Protein AF-A0A0N9NDL5-F1 (afdb_monomer_lite)

Sequence (66 aa):
MPRYEIEGRAFLPGETIGVAILLRNAEADGHGEARVFLNAAELPSGCEGVVLFGYDSGTLYYEDPR

Radius of gyration: 14.55 Å; chains: 1; bounding box: 25×33×37 Å

Structure (mmCIF, N/CA/C/O backbone):
data_AF-A0A0N9NDL5-F1
#
_entry.id   AF-A0A0N9NDL5-F1
#
loop_
_atom_site.group_PDB
_atom_site.id
_atom_site.type_symbol
_atom_site.label_atom_id
_atom_site.label_alt_id
_atom_site.label_comp_id
_atom_site.label_asym_id
_atom_site.label_entity_id
_atom_site.label_seq_id
_atom_site.pdbx_PDB_ins_code
_atom_site.Cartn_x
_atom_site.Cartn_y
_atom_site.Cartn_z
_atom_site.occupancy
_atom_site.B_iso_or_equiv
_atom_site.auth_seq_id
_atom_site.auth_comp_id
_atom_site.auth_asym_id
_atom_site.auth_atom_id
_atom_site.pdbx_PDB_model_num
ATOM 1 N N . MET A 1 1 ? -7.430 8.468 15.710 1.00 48.97 1 MET A N 1
ATOM 2 C CA . MET A 1 1 ? -6.781 8.069 14.443 1.00 48.97 1 MET A CA 1
ATOM 3 C C . MET A 1 1 ? -7.794 7.273 13.638 1.00 48.97 1 MET A C 1
ATOM 5 O O . MET A 1 1 ? -8.519 6.511 14.273 1.00 48.97 1 MET A O 1
ATOM 9 N N . PRO A 1 2 ? -7.913 7.466 12.314 1.00 59.72 2 PRO A N 1
ATOM 10 C CA . PRO A 1 2 ? -8.776 6.616 11.498 1.00 59.72 2 PRO A CA 1
ATOM 11 C C . PRO A 1 2 ? -8.279 5.163 11.565 1.00 59.72 2 PRO A C 1
ATOM 13 O O . PRO A 1 2 ? -7.071 4.925 11.563 1.00 59.72 2 PRO A O 1
ATOM 16 N N . ARG A 1 3 ? -9.205 4.208 11.685 1.00 62.22 3 ARG A N 1
ATOM 17 C CA . ARG A 1 3 ? -8.930 2.767 11.644 1.00 62.22 3 ARG A CA 1
ATOM 18 C C . ARG A 1 3 ? -9.323 2.269 10.258 1.00 62.22 3 ARG A C 1
ATOM 20 O O . ARG A 1 3 ? -10.470 2.456 9.870 1.00 62.22 3 ARG A O 1
ATOM 27 N N . TYR A 1 4 ? -8.380 1.654 9.554 1.00 70.31 4 TYR A N 1
ATOM 28 C CA . TYR A 1 4 ? -8.638 0.935 8.309 1.00 70.31 4 TYR A CA 1
ATOM 29 C C . TYR A 1 4 ? -8.805 -0.549 8.649 1.00 70.31 4 TYR A C 1
ATOM 31 O O . TYR A 1 4 ? -7.987 -1.105 9.386 1.00 70.31 4 TYR A O 1
ATOM 39 N N . GLU A 1 5 ? -9.892 -1.156 8.188 1.00 78.75 5 GLU A N 1
ATOM 40 C CA . GLU A 1 5 ? -10.156 -2.591 8.307 1.00 78.75 5 GLU A CA 1
ATOM 41 C C . GLU A 1 5 ? -10.059 -3.202 6.916 1.00 78.75 5 GLU A C 1
ATOM 43 O O . GLU A 1 5 ? -10.638 -2.664 5.978 1.00 78.75 5 GLU A O 1
ATOM 48 N N . ILE A 1 6 ? -9.275 -4.273 6.801 1.00 80.62 6 ILE A N 1
ATOM 49 C CA . ILE A 1 6 ? -8.904 -4.886 5.526 1.00 80.62 6 ILE A CA 1
ATOM 50 C C . ILE A 1 6 ? -9.034 -6.392 5.688 1.00 80.62 6 ILE A C 1
ATOM 52 O O . ILE A 1 6 ? -8.456 -6.974 6.611 1.00 80.62 6 ILE A O 1
ATOM 56 N N . GLU A 1 7 ? -9.783 -7.018 4.785 1.00 85.38 7 GLU A N 1
ATOM 57 C CA . GLU A 1 7 ? -10.042 -8.454 4.791 1.00 85.38 7 GLU A CA 1
ATOM 58 C C . GLU A 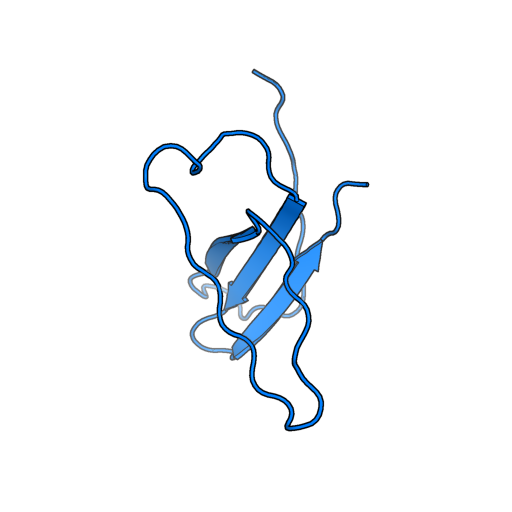1 7 ? -9.404 -9.121 3.571 1.00 85.38 7 GLU A C 1
ATOM 60 O O . GLU A 1 7 ? -9.652 -8.733 2.433 1.00 85.38 7 GLU A O 1
ATOM 65 N N . GLY A 1 8 ? -8.620 -10.175 3.803 1.00 85.75 8 GLY A N 1
ATOM 66 C CA . GLY A 1 8 ? -8.123 -11.061 2.751 1.00 85.75 8 GLY A CA 1
ATOM 67 C C . GLY A 1 8 ? -8.659 -12.482 2.923 1.00 85.75 8 GLY A C 1
ATOM 68 O O . GLY A 1 8 ? -9.025 -12.900 4.023 1.00 85.75 8 GLY A O 1
ATOM 69 N N . ARG A 1 9 ? -8.716 -13.243 1.827 1.00 88.06 9 ARG A N 1
ATOM 70 C CA . ARG A 1 9 ? -9.206 -14.633 1.796 1.00 88.06 9 ARG A CA 1
ATOM 71 C C . ARG A 1 9 ? -8.147 -15.564 1.207 1.00 88.06 9 ARG A C 1
ATOM 73 O O . ARG A 1 9 ? -7.174 -15.102 0.628 1.00 88.06 9 ARG A O 1
ATOM 80 N N . ALA A 1 10 ? -8.399 -16.871 1.313 1.00 90.44 10 ALA A N 1
ATOM 81 C CA . ALA A 1 10 ? -7.560 -17.955 0.781 1.00 90.44 10 ALA A CA 1
ATOM 82 C C . ALA A 1 10 ? -6.217 -18.196 1.501 1.00 90.44 10 ALA A C 1
ATOM 84 O O . ALA A 1 10 ? -5.386 -18.946 1.001 1.00 90.44 10 ALA A O 1
ATOM 85 N N . PHE A 1 11 ? -6.044 -17.651 2.705 1.00 91.75 11 PHE A N 1
ATOM 86 C CA . PHE A 1 11 ? -4.961 -18.046 3.608 1.00 91.75 11 PHE A CA 1
ATOM 87 C C . PHE A 1 11 ? -5.243 -19.399 4.266 1.00 91.75 11 PHE A C 1
ATOM 89 O O . PHE A 1 11 ? -6.404 -19.778 4.470 1.00 91.75 11 PHE A O 1
ATOM 96 N N . LEU A 1 12 ? -4.185 -20.117 4.632 1.00 90.06 12 LEU A N 1
ATOM 97 C CA . LEU A 1 12 ? -4.314 -21.361 5.380 1.00 90.06 12 LEU A CA 1
ATOM 98 C C . LEU A 1 12 ? -4.698 -21.083 6.846 1.00 90.06 12 LEU A C 1
ATOM 100 O O . LEU A 1 12 ? -4.253 -20.094 7.436 1.00 90.06 12 LEU A O 1
ATOM 104 N N . PRO A 1 13 ? -5.499 -21.960 7.484 1.00 89.88 13 PRO A N 1
ATOM 105 C CA . PRO A 1 13 ? -5.787 -21.834 8.908 1.00 89.88 13 PRO A CA 1
ATOM 106 C C . PRO A 1 13 ? -4.501 -21.855 9.748 1.00 89.88 13 PRO A C 1
ATOM 108 O O . PRO A 1 13 ? -3.759 -22.835 9.725 1.00 89.88 13 PRO A O 1
ATOM 111 N N . GLY A 1 14 ? -4.261 -20.788 10.515 1.00 89.06 14 GLY A N 1
ATOM 112 C CA . GLY A 1 14 ? -3.082 -20.651 11.380 1.00 89.06 14 GLY A CA 1
ATOM 113 C C . GLY A 1 14 ? -1.834 -20.063 10.708 1.00 89.06 14 GLY A C 1
ATOM 114 O O . GLY A 1 14 ? -0.806 -19.948 11.370 1.00 89.06 14 GLY A O 1
ATOM 115 N N . GLU A 1 15 ? -1.912 -19.677 9.433 1.00 92.25 15 GLU A N 1
ATOM 116 C CA . GLU A 1 15 ? -0.804 -19.060 8.696 1.00 92.25 15 GLU A CA 1
ATOM 117 C C . GLU A 1 15 ? -0.443 -17.665 9.235 1.00 92.25 15 GLU A C 1
ATOM 119 O O . GLU A 1 15 ? -1.304 -16.885 9.650 1.00 92.25 15 GLU A O 1
ATOM 124 N N . THR A 1 16 ? 0.851 -17.332 9.202 1.00 91.25 16 THR A N 1
ATOM 125 C CA . THR A 1 16 ? 1.327 -15.975 9.506 1.00 91.25 16 THR A CA 1
ATOM 126 C C . THR A 1 16 ? 1.150 -15.075 8.288 1.00 91.25 16 THR A C 1
ATOM 128 O O . THR A 1 16 ? 1.616 -15.409 7.201 1.00 91.25 16 THR A O 1
ATOM 131 N N . ILE A 1 17 ? 0.530 -13.907 8.475 1.00 90.38 17 ILE A N 1
ATOM 132 C CA . ILE A 1 17 ? 0.274 -12.941 7.399 1.00 90.38 17 ILE A CA 1
ATOM 133 C C . ILE A 1 17 ? 1.149 -11.702 7.582 1.00 90.38 17 ILE A C 1
ATOM 135 O O . ILE A 1 17 ? 1.122 -11.056 8.630 1.00 90.38 17 ILE A O 1
ATOM 139 N N . GLY A 1 18 ? 1.916 -11.357 6.548 1.00 85.69 18 GLY A N 1
ATOM 140 C CA . GLY A 1 18 ? 2.612 -10.078 6.459 1.00 85.69 18 GLY A CA 1
ATOM 141 C C . GLY A 1 18 ? 1.675 -8.982 5.957 1.00 85.69 18 GLY A C 1
ATOM 142 O O . GLY A 1 18 ? 0.980 -9.180 4.963 1.00 85.69 18 GLY A O 1
ATOM 143 N N . VAL A 1 19 ? 1.676 -7.823 6.622 1.00 82.50 19 VAL A N 1
ATOM 144 C CA . VAL A 1 19 ? 0.970 -6.616 6.166 1.00 82.50 19 VAL A CA 1
ATOM 145 C C . VA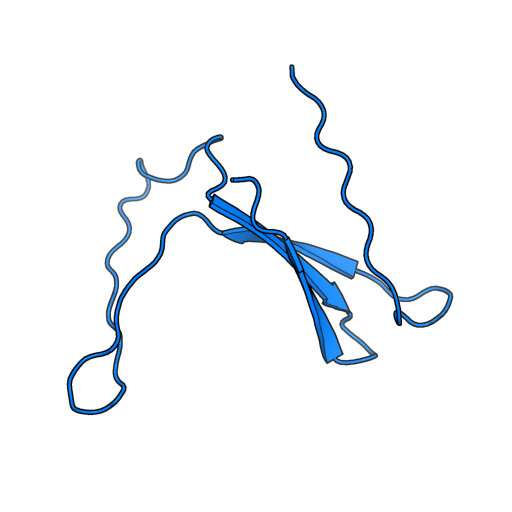L A 1 19 ? 1.999 -5.629 5.632 1.00 82.50 19 VAL A C 1
ATOM 147 O O . VAL A 1 19 ? 2.869 -5.173 6.375 1.00 82.50 19 VAL A O 1
ATOM 150 N N . ALA A 1 20 ? 1.894 -5.296 4.352 1.00 82.69 20 ALA A N 1
ATOM 151 C CA . ALA A 1 20 ? 2.726 -4.304 3.692 1.00 82.69 20 ALA A CA 1
ATOM 152 C C . ALA A 1 20 ? 1.861 -3.141 3.201 1.00 82.69 20 ALA A C 1
ATOM 154 O O . ALA A 1 20 ? 0.752 -3.334 2.715 1.00 82.69 20 ALA A O 1
ATOM 155 N N . ILE A 1 21 ? 2.376 -1.922 3.326 1.00 76.81 21 ILE A N 1
ATOM 156 C CA . ILE A 1 21 ? 1.713 -0.712 2.838 1.00 76.81 21 ILE A CA 1
ATOM 157 C C . ILE A 1 21 ? 2.440 -0.260 1.576 1.00 76.81 21 ILE A C 1
ATOM 159 O O 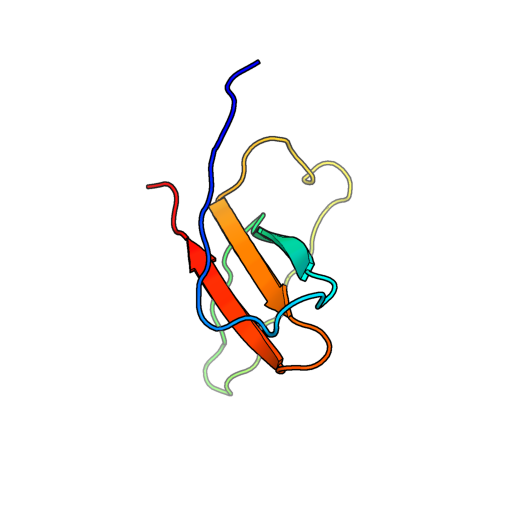. ILE A 1 21 ? 3.655 -0.049 1.608 1.00 76.81 21 ILE A O 1
ATOM 163 N N . LEU A 1 22 ? 1.703 -0.095 0.478 1.00 77.31 22 LEU A N 1
ATOM 164 C CA . LEU A 1 22 ? 2.231 0.545 -0.719 1.00 77.31 22 LEU A CA 1
ATOM 165 C C . LEU A 1 22 ? 2.343 2.042 -0.463 1.00 77.31 22 LEU A C 1
ATOM 167 O O . LEU A 1 22 ? 1.376 2.701 -0.085 1.00 77.31 22 LEU A O 1
ATOM 171 N N . LEU A 1 23 ? 3.553 2.559 -0.640 1.00 73.88 23 LEU A N 1
ATOM 172 C CA . LEU A 1 23 ? 3.862 3.961 -0.388 1.00 73.88 23 LEU A CA 1
ATOM 173 C C . LEU A 1 23 ? 3.814 4.797 -1.664 1.00 73.88 23 LEU A C 1
ATOM 175 O O . LEU A 1 23 ? 3.459 5.966 -1.568 1.00 73.88 23 LEU A O 1
ATOM 179 N N . ARG A 1 24 ? 4.208 4.217 -2.811 1.00 71.19 24 ARG A N 1
ATOM 180 C CA . ARG A 1 24 ? 4.240 4.852 -4.139 1.00 71.19 24 ARG A CA 1
ATOM 181 C C . ARG A 1 24 ? 4.144 3.839 -5.273 1.00 71.19 24 ARG A C 1
ATOM 183 O O . ARG A 1 24 ? 4.618 2.710 -5.137 1.00 71.19 24 ARG A O 1
ATOM 190 N N . ASN A 1 25 ? 3.651 4.305 -6.415 1.00 80.50 25 ASN A N 1
ATOM 191 C CA . ASN A 1 25 ? 3.728 3.626 -7.705 1.00 80.50 25 ASN A CA 1
ATOM 192 C C . ASN A 1 25 ? 4.923 4.116 -8.545 1.00 80.50 25 ASN A C 1
ATOM 194 O O . ASN A 1 25 ? 5.343 5.270 -8.442 1.00 80.50 25 ASN A O 1
ATOM 198 N N . ALA A 1 26 ? 5.446 3.244 -9.409 1.00 82.38 26 ALA A N 1
ATOM 199 C CA . ALA A 1 26 ? 6.429 3.586 -10.432 1.00 82.38 26 ALA A CA 1
ATOM 200 C C . ALA A 1 26 ? 6.184 2.770 -11.702 1.00 82.38 26 ALA A C 1
ATOM 202 O O . ALA A 1 26 ? 5.731 1.628 -11.635 1.00 82.38 26 ALA A O 1
ATOM 203 N N . GLU A 1 27 ? 6.499 3.358 -12.850 1.00 88.25 27 GLU A N 1
ATOM 204 C CA . GLU A 1 27 ? 6.354 2.708 -14.150 1.00 88.25 27 GLU A CA 1
ATOM 205 C C . GLU A 1 27 ? 7.660 2.016 -14.556 1.00 88.25 27 GLU A C 1
ATOM 207 O O . GLU A 1 27 ? 8.756 2.510 -14.275 1.00 88.25 27 GLU A O 1
ATOM 212 N N . ALA A 1 28 ? 7.533 0.863 -15.212 1.00 91.06 28 ALA A N 1
ATOM 213 C CA . ALA A 1 28 ? 8.656 0.187 -15.848 1.00 91.06 28 ALA A CA 1
ATOM 214 C C . ALA A 1 28 ? 8.987 0.852 -17.193 1.00 91.06 28 ALA A C 1
ATOM 216 O O . ALA A 1 28 ? 8.099 1.348 -17.888 1.00 91.06 28 ALA A O 1
ATOM 217 N N . ASP A 1 29 ? 10.263 0.856 -17.565 1.00 88.50 29 ASP A N 1
ATOM 218 C CA . ASP A 1 29 ? 10.726 1.360 -18.851 1.00 88.50 29 ASP A CA 1
ATOM 219 C C . ASP A 1 29 ? 10.403 0.396 -20.013 1.00 88.50 29 ASP A C 1
ATOM 221 O O . ASP A 1 29 ? 9.783 -0.658 -19.846 1.00 88.50 29 ASP A O 1
ATOM 225 N N . GLY A 1 30 ? 10.843 0.747 -21.226 1.00 86.31 30 GLY A N 1
ATOM 226 C CA . GLY A 1 30 ? 10.623 -0.061 -22.432 1.00 86.31 30 GLY A CA 1
ATOM 227 C C . GLY A 1 30 ? 11.289 -1.446 -22.426 1.00 86.31 30 GLY A C 1
ATOM 228 O O . GLY A 1 30 ? 11.054 -2.226 -23.349 1.00 86.31 30 GLY A O 1
ATOM 229 N N . HIS A 1 31 ? 12.100 -1.760 -21.414 1.00 91.19 31 HIS A N 1
ATOM 230 C CA . HIS A 1 31 ? 12.742 -3.057 -21.204 1.00 91.19 31 HIS A CA 1
ATOM 231 C C . HIS A 1 31 ? 12.111 -3.852 -20.053 1.00 91.19 31 HIS A C 1
ATOM 233 O O . HIS A 1 31 ? 12.507 -4.991 -19.812 1.00 91.19 31 HIS A O 1
ATOM 239 N N . GLY A 1 32 ? 11.100 -3.294 -19.380 1.00 85.00 32 GLY A N 1
ATOM 240 C CA . GLY A 1 32 ? 10.471 -3.913 -18.218 1.00 85.00 32 GLY A CA 1
ATOM 241 C C . GLY A 1 32 ? 11.251 -3.693 -16.921 1.00 85.00 32 GLY A C 1
ATOM 242 O O . GLY A 1 32 ? 10.991 -4.387 -15.939 1.00 85.00 32 GLY A O 1
ATOM 243 N N . GLU A 1 33 ? 12.187 -2.743 -16.892 1.00 88.62 33 GLU A N 1
ATOM 244 C CA . GLU A 1 33 ? 12.945 -2.399 -15.693 1.00 88.62 33 GLU A CA 1
ATOM 245 C C . GLU A 1 33 ? 12.332 -1.174 -15.013 1.00 88.62 33 GLU A C 1
ATOM 247 O O . GLU A 1 33 ? 12.028 -0.168 -15.648 1.00 88.62 33 GLU A O 1
ATOM 252 N N . ALA A 1 34 ? 12.157 -1.231 -13.695 1.00 86.19 34 ALA A N 1
ATOM 253 C CA . ALA A 1 34 ? 11.728 -0.084 -12.905 1.00 86.19 34 ALA A CA 1
ATOM 254 C C . ALA A 1 34 ? 12.807 0.246 -11.877 1.00 86.19 34 ALA A C 1
ATOM 256 O O . ALA A 1 34 ? 13.288 -0.628 -11.151 1.00 86.19 34 ALA A O 1
ATOM 257 N N . ARG A 1 35 ? 13.172 1.526 -11.783 1.00 82.94 35 ARG A N 1
ATOM 258 C CA . ARG A 1 35 ? 14.097 2.016 -10.762 1.00 82.94 35 ARG A CA 1
ATOM 259 C C . ARG A 1 35 ? 13.474 3.175 -10.010 1.00 82.94 35 ARG A C 1
ATOM 261 O O . ARG A 1 35 ? 13.140 4.199 -10.595 1.00 82.94 35 ARG A O 1
ATOM 268 N N . VAL A 1 36 ? 13.389 3.024 -8.693 1.00 79.31 36 VAL A N 1
ATOM 269 C CA . VAL A 1 36 ? 12.800 4.021 -7.798 1.00 79.31 36 VAL A CA 1
ATOM 270 C C . VAL A 1 36 ? 13.827 4.422 -6.752 1.00 79.31 36 VAL A C 1
ATOM 272 O O . VAL A 1 36 ? 14.491 3.570 -6.163 1.00 79.31 36 VAL A O 1
ATOM 275 N N . PHE A 1 37 ? 13.956 5.725 -6.517 1.00 78.25 37 PHE A N 1
ATOM 276 C CA . PHE A 1 37 ? 14.692 6.265 -5.381 1.00 78.25 37 PHE A CA 1
ATOM 277 C C . PHE A 1 37 ? 13.676 6.766 -4.363 1.00 78.25 37 PHE A C 1
ATOM 279 O O . PHE A 1 37 ? 12.817 7.575 -4.703 1.00 78.25 37 PHE A O 1
ATOM 286 N N . LEU A 1 38 ? 13.776 6.276 -3.132 1.00 69.00 38 LEU A N 1
ATOM 287 C CA . LEU A 1 38 ? 12.961 6.733 -2.014 1.00 69.00 38 LEU A CA 1
ATOM 288 C C . LEU A 1 38 ? 13.855 7.522 -1.064 1.00 69.00 38 LEU A C 1
ATOM 290 O O . LEU A 1 38 ? 14.922 7.049 -0.667 1.00 69.00 38 LEU A O 1
ATOM 294 N N . ASN A 1 39 ? 13.430 8.719 -0.685 1.00 72.00 39 ASN A N 1
ATOM 295 C CA . ASN A 1 39 ? 14.043 9.450 0.411 1.00 72.00 39 ASN A CA 1
ATOM 296 C C . ASN A 1 39 ? 13.469 8.929 1.742 1.00 72.00 39 ASN A C 1
ATOM 298 O O . ASN A 1 39 ? 12.274 8.681 1.862 1.00 72.00 39 ASN A O 1
ATOM 302 N N . ALA A 1 40 ? 14.306 8.772 2.769 1.00 63.41 40 ALA A N 1
ATOM 303 C CA . ALA A 1 40 ? 13.885 8.280 4.084 1.00 63.41 40 ALA A CA 1
ATOM 304 C C . ALA A 1 40 ? 12.790 9.145 4.745 1.00 63.41 40 ALA A C 1
ATOM 306 O O . ALA A 1 40 ? 12.008 8.644 5.547 1.00 63.41 40 ALA A O 1
ATOM 307 N N . ALA A 1 41 ? 12.707 10.430 4.388 1.00 70.31 41 ALA A N 1
ATOM 308 C CA . ALA A 1 41 ? 11.646 11.335 4.830 1.00 70.31 41 ALA A CA 1
ATOM 309 C C . ALA A 1 41 ? 10.312 11.156 4.070 1.00 70.31 41 ALA A C 1
ATOM 311 O O . ALA A 1 41 ? 9.295 11.696 4.493 1.00 70.31 41 ALA A O 1
ATOM 312 N N . GLU A 1 42 ? 10.306 10.416 2.954 1.00 60.81 42 GLU A N 1
ATOM 313 C CA . GLU A 1 42 ? 9.121 10.118 2.134 1.00 60.81 42 GLU A CA 1
ATOM 314 C C . GLU A 1 42 ? 8.365 8.873 2.599 1.00 60.81 42 GLU A C 1
ATOM 316 O O . GLU A 1 42 ? 7.466 8.431 1.894 1.00 60.81 42 GLU A O 1
ATOM 321 N N . LEU A 1 43 ? 8.715 8.309 3.756 1.00 58.91 43 LEU A N 1
ATOM 322 C CA . LEU A 1 43 ? 7.960 7.260 4.436 1.00 58.91 43 LEU A CA 1
ATOM 323 C C . LEU A 1 43 ? 6.850 7.899 5.300 1.00 58.91 43 LEU A C 1
ATOM 325 O O . LEU A 1 43 ? 7.186 8.533 6.305 1.00 58.91 43 LEU A O 1
ATOM 329 N N . PRO A 1 44 ? 5.547 7.754 4.963 1.00 64.12 44 PRO A N 1
ATOM 330 C CA . PRO A 1 44 ? 4.470 8.387 5.722 1.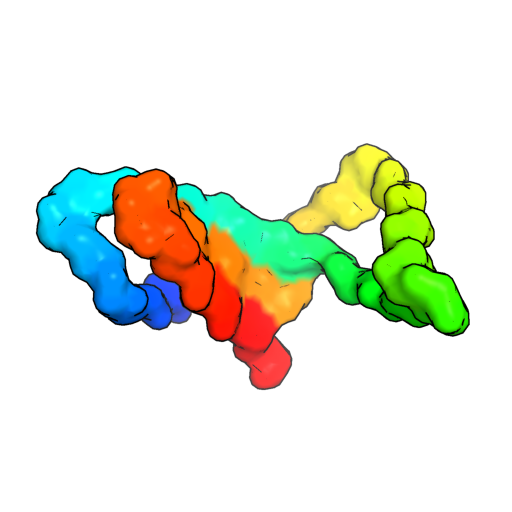00 64.12 44 PRO A CA 1
ATOM 331 C C . PRO A 1 44 ? 3.338 7.423 6.132 1.00 64.12 44 PRO A C 1
ATOM 333 O O . PRO A 1 44 ? 3.069 6.402 5.502 1.00 64.12 44 PRO A O 1
ATOM 336 N N . SER A 1 45 ? 2.556 7.840 7.134 1.00 61.00 45 SER A N 1
ATOM 337 C CA . SER A 1 45 ? 1.116 7.567 7.117 1.00 61.00 45 SER A CA 1
ATOM 338 C C . SER A 1 45 ? 0.496 8.356 5.959 1.00 61.00 45 SER A C 1
ATOM 340 O O . SER A 1 45 ? 0.500 9.587 5.982 1.00 61.00 45 SER A O 1
ATOM 342 N N . GLY A 1 46 ? 0.014 7.632 4.953 1.00 61.78 46 GLY A N 1
ATOM 343 C CA . GLY A 1 46 ? -0.362 8.140 3.630 1.00 61.78 46 GLY A CA 1
ATOM 344 C C . GLY A 1 46 ? -0.275 7.003 2.615 1.00 61.78 46 GLY A C 1
ATOM 345 O O . GLY A 1 46 ? 0.436 7.101 1.625 1.00 61.78 46 GLY A O 1
ATOM 346 N N . CYS A 1 47 ? -0.917 5.891 2.968 1.00 62.59 47 CYS A N 1
ATOM 347 C CA . CYS A 1 47 ? -0.899 4.613 2.272 1.00 62.59 47 CYS A CA 1
ATOM 348 C C . CYS A 1 47 ? -1.588 4.734 0.907 1.00 62.59 47 CYS A C 1
ATOM 350 O O . CYS A 1 47 ? -2.749 5.134 0.856 1.00 62.59 47 CYS A O 1
ATOM 352 N N . GLU A 1 48 ? -0.920 4.328 -0.171 1.00 65.12 48 GLU A N 1
ATOM 353 C CA . GLU A 1 48 ? -1.545 4.157 -1.492 1.00 65.12 48 GLU A CA 1
ATOM 354 C C . GLU A 1 48 ? -2.285 2.819 -1.616 1.00 65.12 48 GLU A C 1
ATOM 356 O O . GLU A 1 48 ? -3.013 2.602 -2.574 1.00 65.12 48 GLU A O 1
ATOM 361 N N . GLY A 1 49 ? -2.101 1.916 -0.653 1.00 70.56 49 GLY A N 1
ATOM 362 C CA . GLY A 1 49 ? -2.863 0.680 -0.511 1.00 70.56 49 GLY A CA 1
ATOM 363 C C . GLY A 1 49 ? -2.186 -0.323 0.399 1.00 70.56 49 GLY A C 1
ATOM 364 O O . GLY A 1 49 ? -1.099 -0.063 0.921 1.00 70.56 49 GLY A O 1
ATOM 365 N N . VAL A 1 50 ? -2.848 -1.454 0.628 1.00 74.00 50 VAL A N 1
ATOM 366 C CA . VAL A 1 50 ? -2.348 -2.507 1.520 1.00 74.00 50 VAL A CA 1
ATOM 367 C C . VAL A 1 50 ? -2.239 -3.817 0.771 1.00 74.00 50 VAL A C 1
ATOM 369 O O . VAL A 1 50 ? -3.142 -4.221 0.046 1.00 74.00 50 VAL A O 1
ATOM 372 N N . VAL A 1 51 ? -1.108 -4.479 0.975 1.00 83.56 51 VAL A N 1
ATOM 373 C CA . VAL A 1 51 ? -0.827 -5.822 0.495 1.00 83.56 51 VAL A CA 1
ATOM 374 C C . VAL A 1 51 ? -0.778 -6.763 1.695 1.00 83.56 51 VAL A C 1
ATOM 376 O O . VAL A 1 51 ? -0.030 -6.531 2.646 1.00 83.56 51 VAL A O 1
ATOM 379 N N . LEU A 1 52 ? -1.558 -7.839 1.642 1.00 82.81 52 LEU A N 1
ATOM 380 C CA . LEU A 1 52 ? -1.453 -8.982 2.540 1.00 82.81 52 LEU A CA 1
ATOM 381 C C . LEU A 1 52 ? -0.714 -10.104 1.819 1.00 82.81 52 LEU A C 1
ATOM 383 O O . LEU A 1 52 ? -1.069 -10.463 0.696 1.00 82.81 52 LEU A O 1
ATOM 387 N N . PHE A 1 53 ? 0.294 -10.660 2.480 1.00 88.38 53 PHE A N 1
ATOM 388 C CA . PHE A 1 53 ? 1.114 -11.735 1.937 1.00 88.38 53 PHE A CA 1
ATOM 389 C C . PHE A 1 53 ? 1.171 -12.919 2.908 1.00 88.38 53 PHE A C 1
ATOM 391 O O . PHE A 1 53 ? 1.616 -12.767 4.048 1.00 88.38 53 PHE A O 1
ATOM 398 N N . GLY A 1 54 ? 0.703 -14.084 2.456 1.00 84.69 54 GLY A N 1
ATOM 399 C CA . GLY A 1 54 ? 0.793 -15.351 3.178 1.00 84.69 54 GLY A CA 1
ATOM 400 C C . GLY A 1 54 ? 2.129 -16.044 2.913 1.00 84.69 54 GLY A C 1
ATOM 401 O O . GLY A 1 54 ? 2.466 -16.314 1.759 1.00 84.69 54 GLY A O 1
ATOM 402 N N . TYR A 1 55 ? 2.899 -16.319 3.968 1.00 84.50 55 TYR A N 1
ATOM 403 C CA . TYR A 1 55 ? 4.242 -16.894 3.836 1.00 84.50 55 TYR A CA 1
ATOM 404 C C . TYR A 1 55 ? 4.243 -18.356 3.369 1.00 84.50 55 TYR A C 1
ATOM 406 O O . TYR A 1 55 ? 5.164 -18.752 2.657 1.00 84.50 55 TYR A O 1
ATOM 414 N N . ASP A 1 56 ? 3.239 -19.149 3.749 1.00 89.19 56 ASP A N 1
ATOM 415 C CA . ASP A 1 56 ? 3.184 -20.586 3.451 1.00 89.19 56 ASP A CA 1
ATOM 416 C C . ASP A 1 56 ? 2.427 -20.853 2.151 1.00 89.19 56 ASP A C 1
ATOM 418 O O . ASP A 1 56 ? 2.830 -21.672 1.324 1.00 89.19 56 ASP A O 1
ATOM 422 N N . SER A 1 57 ? 1.318 -20.141 1.960 1.00 83.25 57 SER A N 1
ATOM 423 C CA . SER A 1 57 ? 0.482 -20.274 0.770 1.00 83.25 57 SER A CA 1
ATOM 424 C C . SER A 1 57 ? 1.036 -19.506 -0.434 1.00 83.25 57 SER A C 1
ATOM 426 O O . SER A 1 57 ? 0.676 -19.815 -1.569 1.00 83.25 57 SER A O 1
ATOM 428 N N . GLY A 1 58 ? 1.885 -18.493 -0.208 1.00 84.19 58 GLY A N 1
ATOM 429 C CA . GLY A 1 58 ? 2.326 -17.545 -1.236 1.00 84.19 58 GLY A CA 1
ATOM 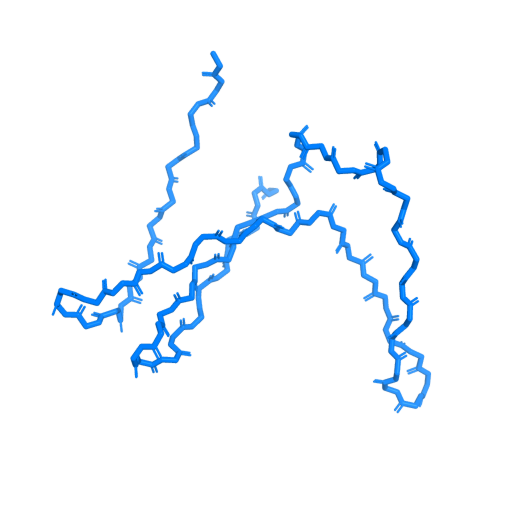430 C C . GLY A 1 58 ? 1.211 -16.611 -1.722 1.00 84.19 58 GLY A C 1
ATOM 431 O O . GLY A 1 58 ? 1.366 -15.937 -2.741 1.00 84.19 58 GLY A O 1
ATOM 432 N N . THR A 1 59 ? 0.072 -16.588 -1.024 1.00 88.38 59 THR A N 1
ATOM 433 C CA . THR A 1 59 ? -1.108 -15.810 -1.410 1.00 88.38 59 THR A CA 1
ATOM 434 C C . THR A 1 59 ? -0.832 -14.318 -1.262 1.00 88.38 59 THR A C 1
ATOM 436 O O . THR A 1 59 ? -0.384 -13.871 -0.207 1.00 88.38 59 THR A O 1
ATOM 439 N N . LEU A 1 60 ? -1.156 -13.542 -2.299 1.00 86.56 60 LEU A N 1
ATOM 440 C CA . LEU A 1 60 ? -1.074 -12.083 -2.304 1.00 86.56 60 LEU A CA 1
ATOM 441 C C . LEU A 1 60 ? -2.480 -11.488 -2.462 1.00 86.56 60 LEU A C 1
ATOM 443 O O . LEU A 1 60 ? -3.159 -11.759 -3.452 1.00 86.56 60 LEU A O 1
ATOM 447 N N . TYR A 1 61 ? -2.901 -10.660 -1.510 1.00 86.19 61 TYR A N 1
ATOM 448 C CA . TYR A 1 61 ? -4.101 -9.829 -1.621 1.00 86.19 61 TYR A CA 1
ATOM 449 C C . TYR A 1 61 ? -3.696 -8.359 -1.613 1.00 86.19 61 TYR A C 1
ATOM 451 O O . TYR A 1 61 ? -2.874 -7.961 -0.796 1.00 86.19 61 TYR A O 1
ATOM 459 N N . TYR A 1 62 ? -4.266 -7.560 -2.509 1.00 83.62 62 TYR A N 1
ATOM 460 C CA . TYR A 1 62 ? -4.010 -6.128 -2.617 1.00 83.62 62 TYR A CA 1
ATOM 461 C C . TYR A 1 62 ? -5.338 -5.370 -2.587 1.00 83.62 62 TYR A C 1
ATOM 463 O O . TYR A 1 62 ? -6.253 -5.717 -3.332 1.00 83.62 62 TYR A O 1
ATOM 471 N N . GLU A 1 63 ? -5.421 -4.338 -1.750 1.00 80.94 63 GLU A N 1
ATOM 472 C CA . GLU A 1 63 ? -6.543 -3.401 -1.701 1.00 80.94 63 GLU A CA 1
ATOM 473 C C . GLU A 1 63 ? -6.077 -1.980 -2.038 1.00 80.94 63 GLU A C 1
ATOM 475 O O . GLU A 1 63 ? -5.158 -1.441 -1.407 1.00 80.94 63 GLU A O 1
ATOM 480 N N . ASP A 1 64 ? -6.733 -1.389 -3.039 1.00 75.38 64 ASP A N 1
ATOM 481 C CA . ASP A 1 64 ? -6.606 0.018 -3.420 1.00 75.38 64 ASP A CA 1
ATOM 482 C C . ASP A 1 64 ? -7.601 0.843 -2.572 1.00 75.38 64 ASP A C 1
ATOM 484 O O . ASP A 1 64 ? -8.801 0.582 -2.637 1.00 75.38 64 ASP A O 1
ATOM 488 N N . PRO A 1 65 ? -7.144 1.800 -1.746 1.00 64.44 65 PRO A N 1
ATOM 489 C CA . PRO A 1 65 ? -7.973 2.555 -0.815 1.00 64.44 65 PRO A CA 1
ATOM 490 C C . PRO A 1 65 ? -8.678 3.755 -1.475 1.00 64.44 65 PRO A C 1
ATOM 492 O O . PRO A 1 65 ? -9.272 4.563 -0.756 1.00 64.44 65 PRO A O 1
ATOM 495 N N . ARG A 1 66 ? -8.556 3.920 -2.801 1.00 62.25 66 ARG A N 1
ATOM 496 C CA . ARG A 1 66 ? -9.163 5.008 -3.587 1.00 62.25 66 ARG A CA 1
ATOM 497 C C . ARG A 1 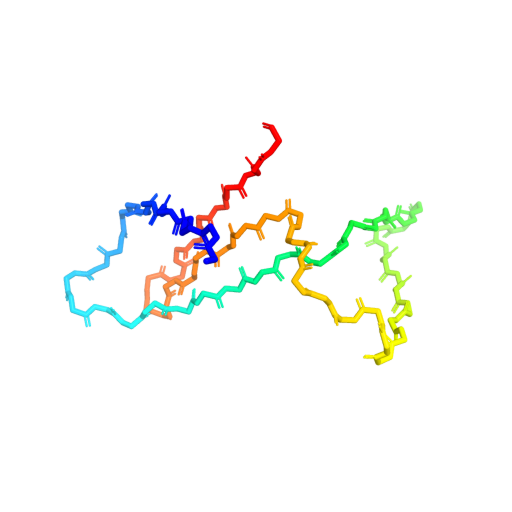66 ? -10.638 4.785 -3.907 1.00 62.25 66 ARG A C 1
ATOM 499 O O . ARG A 1 66 ? -11.024 3.644 -4.234 1.00 62.25 66 ARG A O 1
#

Organism: NCBI:txid1136941

pLDDT: mean 78.87, std 10.63, range [48.97, 92.25]

Foldseek 3Di:
DDDDDDDDDDADVPFDKDKDFALDDFDADPVRDTDDDDDPVSDDPPGQWIWIATPPRRDIDIDGPD

Secondary structure (DSSP, 8-state):
-PPP------PPTT--EEEEEE-------TTS-------GGG--S--SEEEEEETTT--EEEE---